Protein AF-A0A4Q6IH71-F1 (afdb_monomer_lite)

Foldseek 3Di:
DDPDPDDDDDDPPCPVVNVVVVVVVVVVVVVVVLLVVLLVLLVVQQVLCLDPCSVPDVVNVVSVVVCVVSQKDWAQDCVVVVQADEDEEDADDKHWNGTWIARNVVRDTSGRTYIYHDHPVVVPPPPDD

Radius of gyration: 23.42 Å; chains: 1; bounding box: 56×46×64 Å

Secondary structure (DSSP, 8-state):
---------S-----HHHHHHHHHHHHHHHHHHHHHHHHHHHHHHHHHHTSTTTTHHHHHHHHHHHHHHHTEEEE--TT-GGGEEEEEE-SSEEEEEE-EEEETTTTEEEE-EEEEEE-TTTTTSSS--

Sequence (129 aa):
MPAALETTTAGEAVPAAGLNVAVRKAVLDEFRTRAQFAGRLAEIDALLWAQTDHGGELVSSTLQDHLRQLRILRVTEPEEGDRFVVTEGEGDSFEVLRPAYVDELTGKVVLAGHLRRVSARNSAVGEEE

pLDDT: mean 85.36, std 18.02, range [33.62, 98.19]

Structure (mmCIF, N/CA/C/O backbone):
data_AF-A0A4Q6IH71-F1
#
_entry.id   AF-A0A4Q6IH71-F1
#
loop_
_atom_site.group_PDB
_atom_site.id
_atom_site.type_symbol
_atom_site.label_atom_id
_atom_site.label_alt_id
_atom_site.label_comp_id
_atom_site.label_asym_id
_atom_site.label_entity_id
_atom_site.label_seq_id
_atom_site.pdbx_PDB_ins_code
_atom_site.Cartn_x
_atom_site.Cartn_y
_atom_site.Cartn_z
_atom_site.occupancy
_atom_site.B_iso_or_equiv
_atom_site.auth_seq_id
_atom_site.auth_comp_id
_atom_site.auth_asym_id
_atom_site.auth_atom_id
_atom_site.pdbx_PDB_model_num
ATOM 1 N N . MET A 1 1 ? -16.910 33.670 35.855 1.00 47.06 1 MET A N 1
ATOM 2 C CA . MET A 1 1 ? -18.203 33.024 35.554 1.00 47.06 1 MET A CA 1
ATOM 3 C C . MET A 1 1 ? -18.238 32.686 34.072 1.00 47.06 1 MET A C 1
ATOM 5 O O . MET A 1 1 ? -18.297 33.606 33.266 1.00 47.06 1 MET A O 1
ATOM 9 N N . PRO A 1 2 ? -18.153 31.397 33.725 1.00 37.62 2 PRO A N 1
ATOM 10 C CA . PRO A 1 2 ? -19.161 30.841 32.836 1.00 37.62 2 PRO A CA 1
ATOM 11 C C . PRO A 1 2 ? -19.876 29.677 33.525 1.00 37.62 2 PRO A C 1
ATOM 13 O O . PRO A 1 2 ? -19.263 28.752 34.055 1.00 37.62 2 PRO A O 1
ATOM 16 N N . ALA A 1 3 ? -21.197 29.798 33.542 1.00 48.31 3 ALA A N 1
ATOM 17 C CA . ALA A 1 3 ? -22.149 28.814 34.006 1.00 48.31 3 ALA A CA 1
ATOM 18 C C . ALA A 1 3 ? -22.399 27.811 32.874 1.00 48.31 3 ALA A C 1
ATOM 20 O O . ALA A 1 3 ? -23.027 28.167 31.882 1.00 48.31 3 ALA A O 1
ATOM 21 N N . ALA A 1 4 ? -21.873 26.592 32.995 1.00 46.53 4 ALA A N 1
ATOM 22 C CA . ALA A 1 4 ? -22.258 25.464 32.137 1.00 46.53 4 ALA A CA 1
ATOM 23 C C . ALA A 1 4 ? -21.889 24.092 32.739 1.00 46.53 4 ALA A C 1
ATOM 25 O O . ALA A 1 4 ? -21.675 23.138 31.999 1.00 46.53 4 ALA A O 1
ATOM 26 N N . LEU A 1 5 ? -21.760 23.980 34.066 1.00 45.41 5 LEU A N 1
ATOM 27 C CA . LEU A 1 5 ? -21.397 22.713 34.721 1.00 45.41 5 LEU A CA 1
ATOM 28 C C . LEU A 1 5 ? -22.449 22.191 35.698 1.00 45.41 5 LEU A C 1
ATOM 30 O O . LEU A 1 5 ? -22.194 21.210 36.390 1.00 45.41 5 LEU A O 1
ATOM 34 N N . GLU A 1 6 ? -23.644 22.777 35.732 1.00 48.66 6 GLU A N 1
ATOM 35 C CA . GLU A 1 6 ? -24.707 22.245 36.576 1.00 48.66 6 GLU A CA 1
ATOM 36 C C . GLU A 1 6 ? -25.766 21.499 35.768 1.00 48.66 6 GLU A C 1
ATOM 38 O O . GLU A 1 6 ? -26.387 22.034 34.853 1.00 48.66 6 GLU A O 1
ATOM 43 N N . THR A 1 7 ? -25.988 20.263 36.220 1.00 48.09 7 THR A N 1
ATOM 44 C CA . THR A 1 7 ? -27.090 19.340 35.924 1.00 48.09 7 THR A CA 1
ATOM 45 C C . THR A 1 7 ? -26.902 18.381 34.743 1.00 48.09 7 THR A C 1
ATOM 47 O O . THR A 1 7 ? -27.495 18.486 33.678 1.00 48.09 7 THR A O 1
ATOM 50 N N . THR A 1 8 ? -26.175 17.294 34.997 1.00 45.81 8 THR A N 1
ATOM 51 C CA . THR A 1 8 ? -26.691 15.973 34.607 1.00 45.81 8 THR A CA 1
ATOM 52 C C . THR A 1 8 ? -26.602 15.058 35.817 1.00 45.81 8 THR A C 1
ATOM 54 O O . THR A 1 8 ? -25.568 14.495 36.163 1.00 45.81 8 THR A O 1
ATOM 57 N N . THR A 1 9 ? -27.723 15.021 36.522 1.00 43.72 9 THR A N 1
ATOM 58 C CA . THR A 1 9 ? -28.066 14.063 37.562 1.00 43.72 9 THR A CA 1
ATOM 59 C C . THR A 1 9 ? -27.979 12.627 37.051 1.00 43.72 9 THR A C 1
ATOM 61 O O . THR A 1 9 ? -28.491 12.323 35.982 1.00 43.72 9 THR A O 1
ATOM 64 N N . ALA A 1 10 ? -27.421 11.766 37.904 1.00 42.44 10 ALA A N 1
ATOM 65 C CA . ALA A 1 10 ? -27.785 10.364 38.097 1.00 42.44 10 ALA A CA 1
ATOM 66 C C . ALA A 1 10 ? -27.768 9.435 36.869 1.00 42.44 10 ALA A C 1
ATOM 68 O O . ALA A 1 10 ? -28.755 9.309 36.161 1.00 42.44 10 ALA A O 1
ATOM 69 N N . GLY A 1 11 ? -26.695 8.646 36.751 1.00 47.41 11 GLY A N 1
ATOM 70 C CA . GLY A 1 11 ? -26.819 7.192 36.577 1.00 47.41 11 GLY A CA 1
ATOM 71 C C . GLY A 1 11 ? -27.655 6.664 35.409 1.00 47.41 11 GLY A C 1
ATOM 72 O O . GLY A 1 11 ? -28.149 5.542 35.504 1.00 47.41 11 GLY A O 1
ATOM 73 N N . GLU A 1 12 ? -27.810 7.410 34.319 1.00 48.56 12 GLU A N 1
ATOM 74 C CA . GLU A 1 12 ? -28.365 6.862 33.090 1.00 48.56 12 GLU A CA 1
ATOM 75 C C . GLU A 1 12 ? -27.272 6.005 32.453 1.00 48.56 12 GLU A C 1
ATOM 77 O O . GLU A 1 12 ? -26.384 6.487 31.748 1.00 48.56 12 GLU A O 1
ATOM 82 N N . ALA A 1 13 ? -27.268 4.718 32.809 1.00 60.62 13 ALA A N 1
ATOM 83 C CA . ALA A 1 13 ? -26.459 3.730 32.123 1.00 60.62 13 ALA A CA 1
ATOM 84 C C . ALA A 1 13 ? -26.740 3.899 30.631 1.00 60.62 13 ALA A C 1
ATOM 86 O O . ALA A 1 13 ? -27.876 3.682 30.207 1.00 60.62 13 ALA A O 1
ATOM 87 N N . VAL A 1 14 ? -25.728 4.329 29.862 1.00 60.72 14 VAL A N 1
ATOM 88 C CA . VAL A 1 14 ? -25.830 4.428 28.403 1.00 60.72 14 VAL A CA 1
ATOM 89 C C . VAL A 1 14 ? -26.488 3.132 27.945 1.00 60.72 1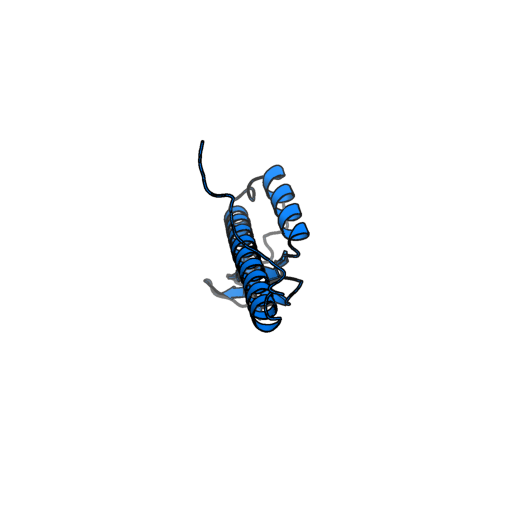4 VAL A C 1
ATOM 91 O O . VAL A 1 14 ? -25.921 2.064 28.213 1.00 60.72 14 VAL A O 1
ATOM 94 N N . PRO A 1 15 ? -27.691 3.178 27.341 1.00 73.44 15 PRO A N 1
ATOM 95 C CA . PRO A 1 15 ? -28.390 1.958 26.989 1.00 73.44 15 PRO A CA 1
ATOM 96 C C . PRO A 1 15 ? -27.430 1.142 26.134 1.00 73.44 15 PRO A C 1
ATOM 98 O O . PRO A 1 15 ? -26.847 1.677 25.191 1.00 73.44 15 PRO A O 1
ATOM 101 N N . ALA A 1 16 ? -27.205 -0.126 26.487 1.00 78.00 16 ALA A N 1
ATOM 102 C CA . ALA A 1 16 ? -26.133 -0.936 25.900 1.00 78.00 16 ALA A CA 1
ATOM 103 C C . ALA A 1 16 ? -26.163 -0.936 24.355 1.00 78.00 16 ALA A C 1
ATOM 105 O O . ALA A 1 16 ? -25.128 -1.031 23.700 1.00 78.00 16 ALA A O 1
ATOM 106 N N . ALA A 1 17 ? -27.348 -0.746 23.763 1.00 81.94 17 ALA A N 1
ATOM 107 C CA . ALA A 1 17 ? -27.536 -0.516 22.335 1.00 81.94 17 ALA A CA 1
ATOM 108 C C . ALA A 1 17 ? -26.807 0.738 21.803 1.00 81.94 17 ALA A C 1
ATOM 110 O O . ALA A 1 17 ? -26.116 0.651 20.790 1.00 81.94 17 ALA A O 1
ATOM 111 N N . GLY A 1 18 ? -26.911 1.882 22.486 1.00 89.88 18 GLY A N 1
ATOM 112 C CA . GLY A 1 18 ? -26.222 3.124 22.125 1.00 89.88 18 GLY A CA 1
ATOM 113 C C . GLY A 1 18 ? -24.700 2.999 22.217 1.00 89.88 18 GLY A C 1
ATOM 114 O O . GLY A 1 18 ? -23.996 3.434 21.306 1.00 89.88 18 GLY A O 1
ATOM 115 N N . LEU A 1 19 ? -24.195 2.313 23.250 1.00 92.75 19 LEU A N 1
ATOM 116 C CA . LEU A 1 19 ? -22.765 2.014 23.376 1.00 92.75 19 LEU A CA 1
ATOM 117 C C . LEU A 1 19 ? -22.276 1.123 22.225 1.00 92.75 19 LEU A C 1
ATOM 119 O O . LEU A 1 19 ? -21.281 1.446 21.583 1.00 92.75 19 LEU A O 1
ATOM 123 N N . ASN A 1 20 ? -22.994 0.042 21.910 1.00 93.50 20 ASN A N 1
ATOM 124 C CA . ASN A 1 20 ? -22.627 -0.858 20.813 1.00 93.50 20 ASN A CA 1
ATOM 125 C 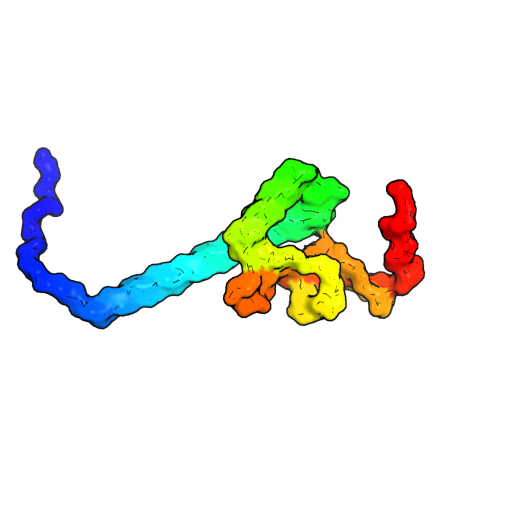C . ASN A 1 20 ? -22.585 -0.144 19.453 1.00 93.50 20 ASN A C 1
ATOM 127 O O . ASN A 1 20 ? -21.694 -0.406 18.643 1.00 93.50 20 ASN A O 1
ATOM 131 N N . VAL A 1 21 ? -23.523 0.773 19.198 1.00 95.75 21 VAL A N 1
ATOM 132 C CA . VAL A 1 21 ? -23.526 1.594 17.978 1.00 95.75 21 VAL A CA 1
ATOM 133 C C . VAL A 1 21 ? -22.321 2.534 17.948 1.00 95.75 21 VAL A C 1
ATOM 135 O O . VAL A 1 21 ? -21.641 2.608 16.923 1.00 95.75 21 VAL A O 1
ATOM 138 N N . ALA A 1 22 ? -22.020 3.209 19.060 1.00 95.50 22 ALA A N 1
ATOM 139 C CA . ALA A 1 22 ? -20.874 4.109 19.161 1.00 95.50 22 ALA A CA 1
ATOM 140 C C . ALA A 1 22 ? -19.543 3.368 18.958 1.00 95.50 22 ALA A C 1
ATOM 142 O O . ALA A 1 22 ? -18.717 3.808 18.160 1.00 95.50 22 ALA A O 1
ATOM 143 N N . VAL A 1 23 ? -19.366 2.209 19.601 1.00 96.56 23 VAL A N 1
ATOM 144 C CA . VAL A 1 23 ? -18.169 1.367 19.454 1.00 96.56 23 VAL A CA 1
ATOM 145 C C . VAL A 1 23 ? -18.024 0.880 18.017 1.00 96.56 23 VAL A C 1
ATOM 147 O O . VAL A 1 23 ? -16.957 1.026 17.428 1.00 96.56 23 VAL A O 1
ATOM 150 N N . ARG A 1 24 ? -19.099 0.361 17.406 1.00 97.50 24 ARG A N 1
ATOM 151 C CA . ARG A 1 24 ? -19.064 -0.072 16.001 1.00 97.50 24 ARG A CA 1
ATOM 152 C C . ARG A 1 24 ? -18.650 1.070 15.079 1.00 97.50 24 ARG A C 1
ATOM 154 O O . ARG A 1 24 ? -17.821 0.860 14.200 1.00 97.50 24 ARG A O 1
ATOM 161 N N . LYS A 1 25 ? -19.221 2.262 15.271 1.00 97.31 25 LYS A N 1
ATOM 162 C CA . LYS A 1 25 ? -18.871 3.442 14.480 1.00 97.31 25 LYS A CA 1
ATOM 163 C C . LYS A 1 25 ? -17.394 3.801 14.650 1.00 97.31 25 LYS A C 1
ATOM 165 O O . LYS A 1 25 ? -16.705 3.924 13.647 1.00 97.31 25 LYS A O 1
ATOM 170 N N . ALA A 1 26 ? -16.914 3.907 15.888 1.00 97.62 26 ALA A N 1
ATOM 171 C CA . ALA A 1 26 ? -15.524 4.250 16.180 1.00 97.62 26 ALA A CA 1
ATOM 172 C C . ALA A 1 26 ? -14.542 3.261 15.535 1.00 97.62 26 ALA A C 1
ATOM 174 O O . ALA A 1 26 ? -13.582 3.674 14.896 1.00 97.62 26 ALA A O 1
ATOM 175 N N . VAL A 1 27 ? -14.830 1.959 15.621 1.00 97.06 27 VAL A N 1
ATOM 176 C CA . VAL A 1 27 ? -14.016 0.917 14.982 1.00 97.06 27 VAL A CA 1
ATOM 177 C C . VAL A 1 27 ? -14.001 1.085 13.460 1.00 97.06 27 VAL A C 1
ATOM 179 O O . VAL A 1 27 ? -12.934 1.080 12.855 1.00 97.06 27 VAL A O 1
ATOM 182 N N . LEU A 1 28 ? -15.163 1.265 12.824 1.00 97.06 28 LEU A N 1
ATOM 183 C CA . LEU A 1 28 ? -15.239 1.455 11.370 1.00 97.06 28 LEU A CA 1
ATOM 184 C C . LEU A 1 28 ? -14.528 2.731 10.900 1.00 97.06 28 LEU A C 1
ATOM 186 O O . LEU A 1 28 ? -13.903 2.723 9.838 1.00 97.06 28 LEU A O 1
ATOM 190 N N . ASP A 1 29 ? -14.621 3.812 11.671 1.00 97.50 29 ASP A N 1
ATOM 191 C CA . ASP A 1 29 ? -13.944 5.072 11.371 1.00 97.50 29 ASP A CA 1
ATOM 192 C C . ASP A 1 29 ? -12.417 4.935 11.513 1.00 97.50 29 ASP A C 1
ATOM 194 O O . ASP A 1 29 ? -11.683 5.433 10.656 1.00 97.50 29 ASP A O 1
ATOM 198 N N . GLU A 1 30 ? -11.931 4.180 12.502 1.00 95.25 30 GLU A N 1
ATOM 199 C CA . GLU A 1 30 ? -10.503 3.867 12.651 1.00 95.25 30 GLU A CA 1
ATOM 200 C C . GLU A 1 30 ? -9.985 3.021 11.477 1.00 95.25 30 GLU A C 1
ATOM 202 O O . GLU A 1 30 ? -8.985 3.368 10.851 1.00 95.25 30 GLU A O 1
ATOM 207 N N . PHE A 1 31 ? -10.708 1.964 11.083 1.00 92.94 31 PHE A N 1
ATOM 208 C CA . PHE A 1 31 ? -10.340 1.164 9.907 1.00 92.94 31 PHE A CA 1
ATOM 209 C C . PHE A 1 31 ? -10.318 1.996 8.620 1.00 92.94 31 PHE A C 1
ATOM 211 O O . PHE A 1 31 ? -9.435 1.806 7.781 1.00 92.94 31 PHE A O 1
ATOM 218 N N . ARG A 1 32 ? -11.263 2.933 8.457 1.00 94.06 32 ARG A N 1
ATOM 219 C CA . ARG A 1 32 ? -11.280 3.849 7.309 1.00 94.06 32 ARG A CA 1
ATOM 220 C C . ARG A 1 32 ? -10.062 4.772 7.323 1.00 94.06 32 ARG A C 1
ATOM 222 O O . ARG A 1 32 ? -9.425 4.934 6.285 1.00 94.06 32 ARG A O 1
ATOM 229 N N . THR A 1 33 ? -9.734 5.337 8.481 1.00 94.69 33 THR A N 1
ATOM 230 C CA . THR A 1 33 ? -8.570 6.216 8.660 1.00 94.69 33 THR A CA 1
ATOM 231 C C . THR A 1 33 ? -7.274 5.472 8.350 1.00 94.69 33 THR A C 1
ATOM 233 O O . THR A 1 33 ? -6.476 5.943 7.539 1.00 94.69 33 THR A O 1
ATOM 236 N N . ARG A 1 34 ? -7.107 4.257 8.889 1.00 92.75 34 ARG A N 1
ATOM 237 C CA . ARG A 1 34 ? -5.959 3.395 8.582 1.00 92.75 34 ARG A CA 1
ATOM 238 C C . ARG A 1 34 ? -5.853 3.103 7.086 1.00 92.75 34 ARG A C 1
ATOM 240 O O . ARG A 1 34 ? -4.770 3.239 6.528 1.00 92.75 34 ARG A O 1
ATOM 247 N N . ALA A 1 35 ? -6.952 2.722 6.432 1.00 91.94 35 ALA A N 1
ATOM 248 C CA . ALA A 1 35 ? -6.949 2.406 5.002 1.00 91.94 35 ALA A CA 1
ATOM 249 C C . ALA A 1 35 ? -6.550 3.615 4.138 1.00 91.94 35 ALA A C 1
ATOM 251 O O . ALA A 1 35 ? -5.775 3.470 3.196 1.00 91.94 35 ALA A O 1
ATOM 252 N N . GLN A 1 36 ? -7.031 4.814 4.480 1.00 94.69 36 GLN A N 1
ATOM 253 C CA . GLN A 1 36 ? -6.646 6.047 3.788 1.00 94.69 36 GLN A CA 1
ATOM 254 C C . GLN A 1 36 ? -5.160 6.364 3.978 1.00 94.69 36 GLN A C 1
ATOM 256 O O . GLN A 1 36 ? -4.483 6.691 3.005 1.00 94.69 36 GLN A O 1
ATOM 261 N N . PHE A 1 37 ? -4.640 6.238 5.201 1.00 94.25 37 PHE A N 1
ATOM 262 C CA . PHE A 1 37 ? -3.225 6.480 5.481 1.00 94.25 37 PHE A CA 1
ATOM 263 C C . PHE A 1 37 ? -2.318 5.480 4.751 1.00 94.25 37 PHE A C 1
ATOM 265 O O . PHE A 1 37 ? -1.359 5.885 4.098 1.00 94.25 37 PHE A O 1
ATOM 272 N N . ALA A 1 38 ? -2.673 4.193 4.787 1.00 95.75 38 ALA A N 1
ATOM 273 C CA . ALA A 1 38 ? -1.985 3.133 4.057 1.00 95.75 38 ALA A CA 1
ATOM 274 C C . ALA A 1 38 ? -1.947 3.406 2.546 1.00 95.75 38 ALA A C 1
ATOM 276 O O . ALA A 1 38 ? -0.883 3.328 1.937 1.00 95.75 38 ALA A O 1
ATOM 277 N N . GLY A 1 39 ? -3.088 3.785 1.959 1.00 96.62 39 GLY A N 1
ATOM 278 C CA . GLY A 1 39 ? -3.181 4.142 0.543 1.00 96.62 39 GLY A CA 1
ATOM 279 C C . GLY A 1 39 ? -2.276 5.313 0.172 1.00 96.62 39 GLY A C 1
ATOM 280 O O . GLY A 1 39 ? -1.513 5.221 -0.783 1.00 96.62 39 GLY A O 1
ATOM 281 N N . ARG A 1 40 ? -2.286 6.389 0.968 1.00 97.31 40 ARG A N 1
ATOM 282 C CA . ARG A 1 40 ? -1.416 7.552 0.735 1.00 97.31 40 ARG A CA 1
ATOM 283 C C . ARG A 1 40 ? 0.066 7.218 0.850 1.00 97.31 40 ARG A C 1
ATOM 285 O O . ARG A 1 40 ? 0.853 7.700 0.043 1.00 97.31 40 ARG A O 1
ATOM 292 N N . LEU A 1 41 ? 0.450 6.405 1.832 1.00 97.00 41 LEU A N 1
ATOM 293 C CA . LEU A 1 41 ? 1.842 5.991 1.991 1.00 97.00 41 LEU A CA 1
ATOM 294 C C . LEU A 1 41 ? 2.309 5.144 0.801 1.00 97.00 41 LEU A C 1
ATOM 296 O O . LEU A 1 41 ? 3.384 5.398 0.264 1.00 97.00 41 LEU A O 1
ATOM 300 N N . ALA A 1 42 ? 1.481 4.191 0.364 1.00 97.94 42 ALA A N 1
ATOM 301 C CA . ALA A 1 42 ? 1.743 3.383 -0.822 1.00 97.94 42 ALA A CA 1
ATOM 302 C C . ALA A 1 42 ? 1.860 4.249 -2.089 1.00 97.94 42 ALA A C 1
ATOM 304 O O . ALA A 1 42 ? 2.782 4.053 -2.871 1.00 97.94 42 ALA A O 1
ATOM 305 N N . GLU A 1 43 ? 0.984 5.245 -2.272 1.00 97.69 43 GLU A N 1
ATOM 306 C CA . GLU A 1 43 ? 1.073 6.205 -3.384 1.00 97.69 43 GLU A CA 1
ATOM 307 C C . GLU A 1 43 ? 2.410 6.961 -3.386 1.00 97.69 43 GLU A C 1
ATOM 309 O O . GLU A 1 43 ? 3.043 7.083 -4.433 1.00 97.69 43 GLU A O 1
ATOM 314 N N . ILE A 1 44 ? 2.850 7.462 -2.228 1.00 96.75 44 ILE A N 1
ATOM 315 C CA . ILE A 1 44 ? 4.114 8.203 -2.098 1.00 96.75 44 ILE A CA 1
ATOM 316 C C . ILE A 1 44 ? 5.305 7.301 -2.430 1.00 96.75 44 ILE A C 1
ATOM 318 O O . ILE A 1 44 ? 6.152 7.681 -3.236 1.00 96.75 44 ILE A O 1
ATOM 322 N N . ASP A 1 45 ? 5.356 6.106 -1.842 1.00 96.94 45 ASP A N 1
ATOM 323 C CA . ASP A 1 45 ? 6.431 5.141 -2.079 1.00 96.94 45 ASP A CA 1
ATOM 324 C C . ASP A 1 45 ? 6.471 4.698 -3.553 1.00 96.94 45 ASP A C 1
ATOM 326 O O . ASP A 1 45 ? 7.543 4.657 -4.151 1.00 96.94 45 ASP A O 1
ATOM 330 N N . ALA A 1 46 ? 5.311 4.489 -4.187 1.00 96.50 46 ALA A N 1
ATOM 331 C CA . ALA A 1 46 ? 5.215 4.134 -5.604 1.00 96.50 46 ALA A CA 1
ATOM 332 C C . ALA A 1 46 ? 5.679 5.264 -6.537 1.00 96.50 46 ALA A C 1
ATOM 334 O O . ALA A 1 46 ? 6.227 5.007 -7.611 1.00 96.50 46 ALA A O 1
ATOM 335 N N . LEU A 1 47 ? 5.431 6.523 -6.161 1.00 95.00 47 LEU A N 1
ATOM 336 C CA . LEU A 1 47 ? 5.905 7.687 -6.913 1.00 95.00 47 LEU A CA 1
ATOM 337 C C . LEU A 1 47 ? 7.418 7.856 -6.791 1.00 95.00 47 LEU A C 1
ATOM 339 O O . LEU A 1 47 ? 8.063 8.183 -7.785 1.00 95.00 47 LEU A O 1
ATOM 343 N N . LEU A 1 48 ? 7.974 7.616 -5.603 1.00 94.75 48 LEU A N 1
ATOM 344 C CA . LEU A 1 48 ? 9.417 7.650 -5.384 1.00 94.75 48 LEU A CA 1
ATOM 345 C C . LEU A 1 48 ? 10.110 6.508 -6.116 1.00 94.75 48 LEU A C 1
ATOM 347 O O . LEU A 1 48 ? 11.126 6.754 -6.750 1.00 94.75 48 LEU A O 1
ATOM 351 N N . TRP A 1 49 ? 9.520 5.309 -6.128 1.00 93.69 49 TRP A N 1
ATOM 352 C CA . TRP A 1 49 ? 10.026 4.165 -6.890 1.00 93.69 49 TRP A CA 1
ATOM 353 C C . TRP A 1 49 ? 10.251 4.483 -8.372 1.00 93.69 49 TRP A C 1
ATOM 355 O O . TRP A 1 49 ? 11.198 4.003 -8.978 1.00 93.69 49 TRP A O 1
ATOM 365 N N . ALA A 1 50 ? 9.396 5.316 -8.965 1.00 88.44 50 ALA A N 1
ATOM 366 C CA . ALA A 1 50 ? 9.517 5.700 -10.368 1.00 88.44 50 ALA A CA 1
ATOM 367 C C . ALA A 1 50 ? 10.643 6.724 -10.644 1.00 88.44 50 ALA A C 1
ATOM 369 O O . ALA A 1 50 ? 10.827 7.118 -11.797 1.00 88.44 50 ALA A O 1
ATOM 370 N N . GLN A 1 51 ? 11.359 7.202 -9.620 1.00 91.56 51 GLN A N 1
ATOM 371 C CA . GLN A 1 51 ? 12.489 8.125 -9.765 1.00 91.56 51 GLN A CA 1
ATOM 372 C C . GLN A 1 51 ? 13.822 7.377 -9.844 1.00 91.56 51 GLN A C 1
ATOM 374 O O . GLN A 1 51 ? 13.983 6.316 -9.253 1.00 91.56 51 GLN A O 1
ATOM 379 N N . THR A 1 52 ? 14.807 7.960 -10.533 1.00 87.25 52 THR A N 1
ATOM 380 C CA . THR A 1 52 ? 16.112 7.328 -10.800 1.00 87.25 52 THR A CA 1
ATOM 381 C C . THR A 1 52 ? 16.850 6.868 -9.537 1.00 87.25 52 THR A C 1
ATOM 383 O O . THR A 1 52 ? 17.507 5.833 -9.555 1.00 87.25 52 THR A O 1
ATOM 386 N N . ASP A 1 53 ? 16.746 7.612 -8.434 1.00 88.88 53 ASP A N 1
ATOM 387 C CA . ASP A 1 53 ? 17.388 7.303 -7.149 1.00 88.88 53 ASP A CA 1
ATOM 388 C C . ASP A 1 53 ? 16.420 6.712 -6.113 1.00 88.88 53 ASP A C 1
ATOM 390 O O . ASP A 1 53 ? 16.788 6.535 -4.951 1.00 88.88 53 ASP A O 1
ATOM 394 N N . HIS A 1 54 ? 15.178 6.431 -6.512 1.00 85.44 54 HIS A N 1
ATOM 395 C CA . HIS A 1 54 ? 14.112 5.955 -5.634 1.00 85.44 54 HIS A CA 1
ATOM 396 C C . HIS A 1 54 ? 13.854 6.872 -4.416 1.00 85.44 54 HIS A C 1
ATOM 398 O O . HIS A 1 54 ? 13.430 6.411 -3.354 1.00 85.44 54 HIS A O 1
ATOM 404 N N . GLY A 1 55 ? 14.136 8.177 -4.542 1.00 85.00 55 GLY A N 1
ATOM 405 C CA . GLY A 1 55 ? 14.048 9.150 -3.448 1.00 85.00 55 GLY A CA 1
ATOM 406 C C . GLY A 1 55 ? 15.273 9.198 -2.528 1.00 85.00 55 GLY A C 1
ATOM 407 O O . GLY A 1 55 ? 15.254 9.909 -1.520 1.00 85.00 55 GLY A O 1
ATOM 408 N N . GLY A 1 56 ? 16.326 8.444 -2.844 1.00 92.44 56 GLY A N 1
ATOM 409 C CA . GLY A 1 56 ? 17.538 8.322 -2.044 1.00 92.44 56 GLY A CA 1
ATOM 410 C C . GLY A 1 56 ? 17.396 7.363 -0.855 1.00 92.44 56 GLY A C 1
ATOM 411 O O . GLY A 1 56 ? 16.302 7.012 -0.404 1.00 92.44 56 GLY A O 1
ATOM 412 N N . GLU A 1 57 ? 18.535 6.930 -0.312 1.00 93.00 57 GLU A N 1
ATOM 413 C CA . GLU A 1 57 ? 18.612 5.892 0.731 1.00 93.00 57 GLU A CA 1
ATOM 414 C C . GLU A 1 57 ? 17.856 6.267 2.020 1.00 93.00 57 GLU A C 1
ATOM 416 O O . GLU A 1 57 ? 17.146 5.448 2.604 1.00 93.00 57 GLU A O 1
ATOM 421 N N . LEU A 1 58 ? 17.951 7.527 2.458 1.00 94.06 58 LEU A N 1
ATOM 422 C CA . LEU A 1 58 ? 17.301 7.979 3.691 1.00 94.06 58 LEU A CA 1
ATOM 423 C C . LEU A 1 58 ? 15.769 7.931 3.593 1.00 94.06 58 LEU A C 1
ATOM 425 O O . LEU A 1 58 ? 15.095 7.506 4.532 1.00 94.06 58 LEU A O 1
ATOM 429 N N . VAL A 1 59 ? 15.207 8.378 2.468 1.00 94.19 59 VAL A N 1
ATOM 430 C CA . VAL A 1 59 ? 13.750 8.415 2.283 1.00 94.19 59 VAL A CA 1
ATOM 431 C C . VAL A 1 59 ? 13.218 7.002 2.066 1.00 94.19 59 VAL A C 1
ATOM 433 O O . VAL A 1 59 ? 12.242 6.619 2.711 1.00 94.19 59 VAL A O 1
ATOM 436 N N . SER A 1 60 ? 13.881 6.209 1.222 1.00 92.31 60 SER A N 1
ATOM 437 C CA . SER A 1 60 ? 13.475 4.83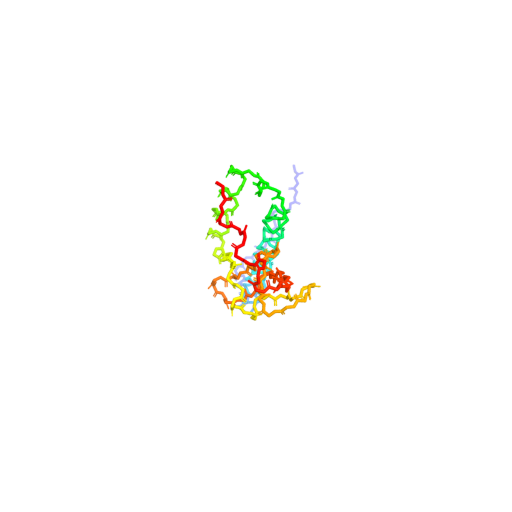0 0.927 1.00 92.31 60 SER A CA 1
ATOM 438 C C . SER A 1 60 ? 13.505 3.927 2.167 1.00 92.31 60 SER A C 1
ATOM 440 O O . SER A 1 60 ? 12.536 3.204 2.406 1.00 92.31 60 SER A O 1
ATOM 442 N N . SER A 1 61 ? 14.543 4.018 3.006 1.00 94.12 61 SER A N 1
ATOM 443 C CA . SER A 1 61 ? 14.616 3.282 4.281 1.00 94.12 61 SER A CA 1
ATOM 444 C C . SER A 1 61 ? 13.530 3.720 5.266 1.00 94.12 61 SER A C 1
ATOM 446 O O . SER A 1 61 ? 12.830 2.881 5.836 1.00 94.12 61 SER A O 1
ATOM 448 N N . THR A 1 62 ? 13.305 5.031 5.399 1.00 96.06 62 THR A N 1
ATOM 449 C CA . THR A 1 62 ? 12.248 5.566 6.268 1.00 96.06 62 THR A CA 1
ATOM 450 C C . THR A 1 62 ? 10.869 5.078 5.824 1.00 96.06 62 THR A C 1
ATOM 452 O O . THR A 1 62 ? 10.073 4.639 6.655 1.00 96.06 62 THR A O 1
ATOM 455 N N . LEU A 1 63 ? 10.563 5.117 4.526 1.00 95.44 63 LEU A N 1
ATOM 456 C CA . LEU A 1 63 ? 9.287 4.625 4.004 1.00 95.44 63 LEU A CA 1
ATOM 457 C C . LEU A 1 63 ? 9.131 3.121 4.191 1.00 95.44 63 LEU A C 1
ATOM 459 O O . LEU A 1 63 ? 8.058 2.675 4.595 1.00 95.44 63 LEU A O 1
ATOM 463 N N . GLN A 1 64 ? 10.194 2.347 3.973 1.00 95.12 64 GLN A N 1
ATOM 464 C CA . GLN A 1 64 ? 10.176 0.909 4.214 1.00 95.12 64 GLN A CA 1
ATOM 465 C C . GLN A 1 64 ? 9.838 0.582 5.676 1.00 95.12 64 GLN A C 1
ATOM 467 O O . GLN A 1 64 ? 9.042 -0.325 5.937 1.00 95.12 64 GLN A O 1
ATOM 472 N N . ASP A 1 65 ? 10.375 1.341 6.632 1.00 96.75 65 ASP A N 1
ATOM 473 C CA . ASP A 1 65 ? 10.041 1.174 8.046 1.00 96.75 65 ASP A CA 1
ATOM 474 C C . ASP A 1 65 ? 8.575 1.519 8.342 1.00 96.75 65 ASP A C 1
ATOM 476 O O . ASP A 1 65 ? 7.910 0.780 9.074 1.00 96.75 65 ASP A O 1
ATOM 480 N N . HIS A 1 66 ? 8.029 2.577 7.736 1.00 96.31 66 HIS A N 1
ATOM 481 C CA . HIS A 1 66 ? 6.612 2.928 7.896 1.00 96.31 66 HIS A CA 1
ATOM 482 C C . HIS A 1 66 ? 5.681 1.876 7.274 1.00 96.31 66 HIS A C 1
ATOM 484 O O . HIS A 1 66 ? 4.688 1.491 7.895 1.00 96.31 66 HIS A O 1
ATOM 490 N N . LEU A 1 67 ? 6.011 1.360 6.086 1.00 96.81 67 LEU A N 1
ATOM 491 C CA . LEU A 1 67 ? 5.280 0.259 5.453 1.00 96.81 67 LEU A CA 1
ATOM 492 C C . LEU A 1 67 ? 5.266 -0.973 6.367 1.00 96.81 67 LEU A C 1
ATOM 494 O O . LEU A 1 67 ? 4.200 -1.529 6.640 1.00 96.81 67 LEU A O 1
ATOM 498 N N . ARG A 1 68 ? 6.423 -1.337 6.939 1.00 96.31 68 ARG A N 1
ATOM 499 C CA . ARG A 1 68 ? 6.541 -2.446 7.896 1.00 96.31 68 ARG A CA 1
ATOM 500 C C . ARG A 1 68 ? 5.685 -2.222 9.145 1.00 96.31 68 ARG A C 1
ATOM 502 O O . ARG A 1 68 ? 4.977 -3.135 9.565 1.00 96.31 68 ARG A O 1
ATOM 509 N N . GLN A 1 69 ? 5.718 -1.025 9.732 1.00 94.69 69 GLN A N 1
ATOM 510 C CA . GLN A 1 69 ? 4.916 -0.688 10.917 1.00 94.69 69 GLN A CA 1
ATOM 511 C C . GLN A 1 69 ? 3.410 -0.799 10.649 1.00 94.69 69 GLN A C 1
ATOM 513 O O . GLN A 1 69 ? 2.661 -1.259 11.510 1.00 94.69 69 GLN A O 1
ATOM 518 N N . LEU A 1 70 ? 2.968 -0.431 9.446 1.00 94.00 70 LEU A N 1
ATOM 519 C C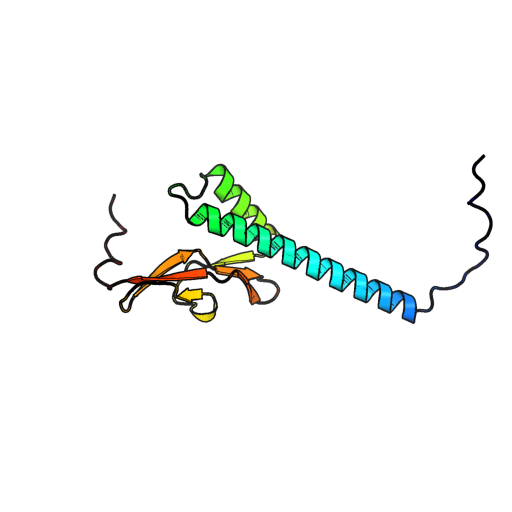A . LEU A 1 70 ? 1.570 -0.543 9.035 1.00 94.00 70 LEU A CA 1
ATOM 520 C C . LEU A 1 70 ? 1.175 -1.937 8.544 1.00 94.00 70 LEU A C 1
ATOM 522 O O . LEU A 1 70 ? -0.011 -2.139 8.269 1.00 94.00 70 LEU A O 1
ATOM 526 N N . ARG A 1 71 ? 2.120 -2.885 8.467 1.00 96.56 71 ARG A N 1
ATOM 527 C CA . ARG A 1 71 ? 1.915 -4.225 7.893 1.00 96.56 71 ARG A CA 1
ATOM 528 C C . ARG A 1 71 ? 1.483 -4.152 6.426 1.00 96.56 71 ARG A C 1
ATOM 530 O O . ARG A 1 71 ? 0.550 -4.829 6.005 1.00 96.56 71 ARG A O 1
ATOM 537 N N . ILE A 1 72 ? 2.134 -3.273 5.669 1.00 97.50 72 ILE A N 1
ATOM 538 C CA . ILE A 1 72 ? 1.962 -3.140 4.225 1.00 97.50 72 ILE A CA 1
ATOM 539 C C . ILE A 1 72 ? 3.174 -3.779 3.556 1.00 97.50 72 ILE A C 1
ATOM 541 O O . ILE A 1 72 ? 4.306 -3.333 3.740 1.00 97.50 72 ILE A O 1
ATOM 545 N N . LEU A 1 73 ? 2.925 -4.820 2.771 1.00 96.88 73 LEU A N 1
ATOM 546 C CA . LEU A 1 73 ? 3.931 -5.497 1.971 1.00 96.88 73 LEU A CA 1
ATOM 547 C C . LEU A 1 73 ? 4.053 -4.805 0.614 1.00 96.88 73 LEU A C 1
ATOM 549 O O . LEU A 1 73 ? 3.058 -4.673 -0.099 1.00 96.88 73 LEU A O 1
ATOM 553 N N . ARG A 1 74 ? 5.275 -4.402 0.259 1.00 97.19 74 ARG A N 1
ATOM 554 C CA . ARG A 1 74 ? 5.637 -4.017 -1.107 1.00 97.19 74 ARG A CA 1
ATOM 555 C C . ARG A 1 74 ? 5.940 -5.287 -1.898 1.00 97.19 74 ARG A C 1
ATOM 557 O O . ARG A 1 74 ? 6.760 -6.085 -1.456 1.00 97.19 74 ARG A O 1
ATOM 564 N N . VAL A 1 75 ? 5.291 -5.446 -3.040 1.00 96.81 75 VAL A N 1
ATOM 565 C CA . VAL A 1 75 ? 5.435 -6.590 -3.941 1.00 96.81 75 VAL A CA 1
ATOM 566 C C . VAL A 1 75 ? 6.073 -6.120 -5.239 1.00 96.81 75 VAL A C 1
ATOM 568 O O . VAL A 1 75 ? 5.605 -5.154 -5.852 1.00 96.81 75 VAL A O 1
ATOM 571 N N . THR A 1 76 ? 7.120 -6.820 -5.657 1.00 95.31 76 THR A N 1
ATOM 572 C CA . THR A 1 76 ? 7.902 -6.518 -6.866 1.00 95.31 76 THR A CA 1
ATOM 573 C C . THR A 1 76 ? 7.949 -7.682 -7.848 1.00 95.31 76 THR A C 1
ATOM 575 O O . THR A 1 76 ? 8.499 -7.539 -8.932 1.00 95.31 76 THR A O 1
ATOM 578 N N . GLU A 1 77 ? 7.351 -8.813 -7.495 1.00 93.81 77 GLU A N 1
ATOM 579 C CA . GLU A 1 77 ? 7.358 -10.046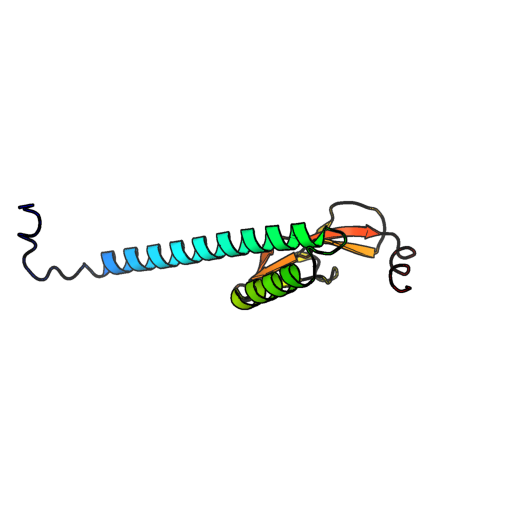 -8.270 1.00 93.81 77 GLU A CA 1
ATOM 580 C C . GLU A 1 77 ? 6.165 -10.038 -9.244 1.00 93.81 77 GLU A C 1
ATOM 582 O O . GLU A 1 77 ? 5.010 -10.118 -8.809 1.00 93.81 77 GLU A O 1
ATOM 587 N N . PRO A 1 78 ? 6.394 -9.911 -10.564 1.00 86.62 78 PRO A N 1
ATOM 588 C CA . PRO A 1 78 ? 5.317 -9.776 -11.545 1.00 86.62 78 PRO A CA 1
ATOM 589 C C . PRO A 1 78 ? 4.460 -11.043 -11.701 1.00 86.62 78 PRO A C 1
ATOM 591 O O . PRO A 1 78 ? 3.356 -10.970 -12.244 1.00 86.62 78 PRO A O 1
ATOM 594 N N . GLU A 1 79 ? 4.938 -12.203 -11.242 1.00 85.44 79 GLU A N 1
ATOM 595 C CA . GLU A 1 79 ? 4.215 -13.477 -11.274 1.00 85.44 79 GLU A CA 1
ATOM 596 C C . GLU A 1 79 ? 2.985 -13.481 -10.354 1.00 85.44 79 GLU A C 1
ATOM 598 O O . GLU A 1 79 ? 2.053 -14.261 -10.567 1.00 85.44 79 GLU A O 1
ATOM 603 N N . GLU A 1 80 ? 2.924 -12.576 -9.374 1.00 82.06 80 GLU A N 1
ATOM 604 C CA . GLU A 1 80 ? 1.753 -12.352 -8.520 1.00 82.06 80 GLU A CA 1
ATOM 605 C C . GLU A 1 80 ? 0.698 -11.482 -9.229 1.00 82.06 80 GLU A C 1
ATOM 607 O O . GLU A 1 80 ? 0.271 -10.430 -8.748 1.00 82.06 80 GLU A O 1
ATOM 612 N N . GLY A 1 81 ? 0.301 -11.906 -10.432 1.00 74.12 81 GLY A N 1
ATOM 613 C CA . GLY A 1 81 ? -0.398 -11.070 -11.410 1.00 74.12 81 GLY A CA 1
ATOM 614 C C . GLY A 1 81 ? -1.756 -10.502 -10.977 1.00 74.12 81 GLY A C 1
ATOM 615 O O . GLY A 1 81 ? -2.210 -9.527 -11.568 1.00 74.12 81 GLY A O 1
ATOM 616 N N . ASP A 1 82 ? -2.404 -11.040 -9.940 1.00 89.25 82 ASP A N 1
ATOM 617 C CA . ASP A 1 82 ? -3.653 -10.494 -9.387 1.00 89.25 82 ASP A CA 1
ATOM 618 C C . ASP A 1 82 ? -3.454 -9.177 -8.611 1.00 89.25 82 ASP A C 1
ATOM 620 O O . ASP A 1 82 ? -4.424 -8.472 -8.317 1.00 89.25 82 ASP A O 1
ATOM 624 N N . ARG A 1 83 ? -2.200 -8.811 -8.317 1.00 94.81 83 ARG A N 1
ATOM 625 C CA . ARG A 1 83 ? -1.815 -7.581 -7.602 1.00 94.81 83 ARG A CA 1
ATOM 626 C C . ARG A 1 83 ? -1.409 -6.444 -8.538 1.00 94.81 83 ARG A C 1
ATOM 628 O O . ARG A 1 83 ? -1.194 -5.319 -8.081 1.00 94.81 83 ARG A O 1
ATOM 635 N N . PHE A 1 84 ? -1.324 -6.721 -9.836 1.00 96.69 84 PHE A N 1
ATOM 636 C CA . PHE A 1 84 ? -0.779 -5.810 -10.831 1.00 96.69 84 PHE A CA 1
ATOM 637 C C . PHE A 1 84 ? -1.750 -5.532 -11.980 1.00 96.69 84 PHE A C 1
ATOM 639 O O . PHE A 1 84 ? -2.610 -6.337 -12.327 1.00 96.69 84 PHE A O 1
ATOM 646 N N . VAL A 1 85 ? -1.562 -4.380 -12.618 1.00 95.75 85 VAL A N 1
ATOM 647 C CA . VAL A 1 85 ? -2.217 -4.003 -13.870 1.00 95.75 85 VAL A CA 1
ATOM 648 C C . VAL A 1 85 ? -1.147 -3.823 -14.940 1.00 95.75 85 VAL A C 1
ATOM 650 O O . VAL A 1 85 ? -0.158 -3.121 -14.736 1.00 95.75 85 VAL A O 1
ATOM 653 N N . VAL A 1 86 ? -1.345 -4.444 -16.101 1.00 94.69 86 VAL A N 1
ATOM 654 C CA . VAL A 1 86 ? -0.476 -4.234 -17.265 1.00 94.69 86 VAL A CA 1
ATOM 655 C C . VAL A 1 86 ? -0.894 -2.938 -17.949 1.00 94.69 86 VAL A C 1
ATOM 657 O O . VAL A 1 86 ? -2.027 -2.833 -18.417 1.00 94.69 86 VAL A O 1
ATOM 660 N N . THR A 1 87 ? -0.003 -1.951 -17.998 1.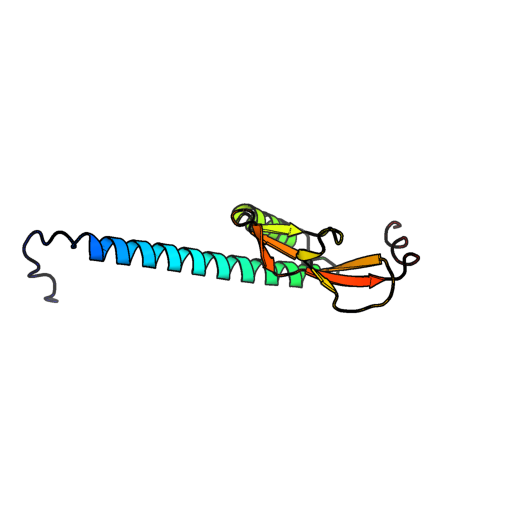00 94.00 87 THR A N 1
ATOM 661 C CA . THR A 1 87 ? -0.334 -0.609 -18.501 1.00 94.00 87 THR A CA 1
ATOM 662 C C . THR A 1 87 ? 0.139 -0.360 -19.927 1.00 94.00 87 THR A C 1
ATOM 664 O O . THR A 1 87 ? -0.483 0.423 -20.638 1.00 94.00 87 THR A O 1
ATOM 667 N N . GLU A 1 88 ? 1.224 -1.005 -20.359 1.00 90.88 88 GLU A N 1
ATOM 668 C CA . GLU A 1 88 ? 1.833 -0.755 -21.670 1.00 90.88 88 GLU A CA 1
ATOM 669 C C . GLU A 1 88 ? 2.762 -1.891 -22.131 1.00 90.88 88 GLU A C 1
ATOM 671 O O . GLU A 1 88 ? 3.060 -2.820 -21.376 1.00 90.88 88 GLU A O 1
ATOM 676 N N . GLY A 1 89 ? 3.239 -1.784 -23.374 1.00 91.75 89 GLY A N 1
ATOM 677 C CA . GLY A 1 89 ? 4.256 -2.653 -23.964 1.00 91.75 89 GLY A CA 1
ATOM 678 C C . GLY A 1 89 ? 3.719 -3.878 -24.709 1.00 91.75 89 GLY A C 1
ATOM 679 O O . GLY A 1 89 ? 2.530 -4.193 -24.680 1.00 91.75 89 GLY A O 1
ATOM 680 N N . GLU A 1 90 ? 4.638 -4.593 -25.356 1.00 88.44 90 GLU A N 1
ATOM 681 C CA . GLU A 1 90 ? 4.387 -5.832 -26.096 1.00 88.44 90 GLU A CA 1
ATOM 682 C C . GLU A 1 90 ? 5.453 -6.881 -25.748 1.00 88.44 90 GLU A C 1
ATOM 684 O O . GLU A 1 90 ? 6.609 -6.554 -25.464 1.00 88.44 90 GLU A O 1
ATOM 689 N N . GLY A 1 91 ? 5.059 -8.154 -25.772 1.00 90.69 91 GLY A N 1
ATOM 690 C CA . GLY A 1 91 ? 5.914 -9.283 -25.414 1.00 90.69 91 GLY A CA 1
ATOM 691 C C . GLY A 1 91 ? 5.292 -10.205 -24.368 1.00 90.69 91 GLY A C 1
ATOM 692 O O . GLY A 1 91 ? 4.138 -10.027 -23.952 1.00 90.69 91 GLY A O 1
ATOM 693 N N . ASP A 1 92 ? 6.097 -11.189 -23.974 1.00 88.75 92 ASP A N 1
ATOM 694 C CA . ASP A 1 92 ? 5.693 -12.317 -23.128 1.00 88.75 92 ASP A CA 1
ATOM 695 C C . ASP A 1 92 ? 6.251 -12.225 -21.698 1.00 88.75 92 ASP A C 1
ATOM 697 O O . ASP A 1 92 ? 5.871 -13.017 -20.839 1.00 88.75 92 ASP A O 1
ATOM 701 N N . SER A 1 93 ? 7.142 -11.265 -21.435 1.00 91.19 93 SER A N 1
ATOM 702 C CA . SER A 1 93 ? 7.742 -11.023 -20.120 1.00 91.19 93 SER A CA 1
ATOM 703 C C . SER A 1 93 ? 7.225 -9.718 -19.518 1.00 91.19 93 SER A C 1
ATOM 705 O O . SER A 1 93 ? 6.750 -8.836 -20.238 1.00 91.19 93 SER A O 1
ATOM 707 N N . PHE A 1 94 ? 7.329 -9.586 -18.196 1.00 92.94 94 PHE A N 1
ATOM 708 C CA . PHE A 1 94 ? 6.879 -8.406 -17.462 1.00 92.94 94 PHE A CA 1
ATOM 709 C C . PHE A 1 94 ? 8.043 -7.687 -16.787 1.00 92.94 94 PHE A C 1
ATOM 711 O O . PHE A 1 94 ? 8.932 -8.310 -16.218 1.00 92.94 94 PHE A O 1
ATOM 718 N N . GLU A 1 95 ? 7.992 -6.364 -16.836 1.00 92.94 95 GLU A N 1
ATOM 719 C CA . GLU A 1 95 ? 8.858 -5.452 -16.102 1.00 92.94 95 GLU A CA 1
ATOM 720 C C . GLU A 1 95 ? 7.997 -4.639 -15.134 1.00 92.94 95 GLU A C 1
ATOM 722 O O . GLU A 1 95 ? 6.936 -4.130 -15.510 1.00 92.94 95 GLU A O 1
ATOM 727 N N . VAL A 1 96 ? 8.447 -4.510 -13.887 1.00 94.69 96 VAL A N 1
ATOM 728 C CA . VAL A 1 96 ? 7.725 -3.759 -12.857 1.00 94.69 96 VAL A CA 1
ATOM 729 C C . VAL A 1 96 ? 8.028 -2.273 -12.993 1.00 94.69 96 VAL A C 1
ATOM 731 O O . VAL A 1 96 ? 9.126 -1.821 -12.687 1.00 94.69 96 VAL A O 1
ATOM 734 N N . LEU A 1 97 ? 7.029 -1.499 -13.418 1.00 93.88 97 LEU A N 1
ATOM 735 C CA . LEU A 1 97 ? 7.110 -0.037 -13.452 1.00 93.88 97 LEU A CA 1
ATOM 736 C C . LEU A 1 97 ? 6.813 0.574 -12.083 1.00 93.88 97 LEU A C 1
ATOM 738 O O . LEU A 1 97 ? 7.391 1.592 -11.705 1.00 93.88 97 LEU A O 1
ATOM 742 N N . ARG A 1 98 ? 5.861 -0.022 -11.355 1.00 95.56 98 ARG A N 1
ATOM 743 C CA . ARG A 1 98 ? 5.520 0.351 -9.981 1.00 95.56 98 ARG A CA 1
ATOM 744 C C . ARG A 1 98 ? 5.192 -0.896 -9.170 1.00 95.56 98 ARG A C 1
ATOM 746 O O . ARG A 1 98 ? 4.443 -1.737 -9.675 1.00 95.56 98 ARG A O 1
ATOM 753 N N . PRO A 1 99 ? 5.681 -1.002 -7.929 1.00 97.06 99 PRO A N 1
ATOM 754 C CA . PRO A 1 99 ? 5.340 -2.111 -7.054 1.00 97.06 99 PRO A CA 1
ATOM 755 C C . PRO A 1 99 ? 3.853 -2.101 -6.693 1.00 97.06 99 PRO A C 1
ATOM 757 O O . PRO A 1 99 ? 3.193 -1.058 -6.718 1.00 97.06 99 PRO A O 1
ATOM 760 N N . ALA A 1 100 ? 3.339 -3.272 -6.329 1.00 98.00 100 ALA A N 1
ATOM 761 C CA . ALA A 1 100 ? 2.035 -3.401 -5.696 1.00 98.00 100 ALA A CA 1
ATOM 762 C C . ALA A 1 100 ? 2.176 -3.334 -4.170 1.00 98.00 100 ALA A C 1
ATOM 764 O O . ALA A 1 100 ? 3.236 -3.624 -3.615 1.00 98.00 100 ALA A O 1
ATOM 765 N N . TYR A 1 101 ? 1.098 -2.969 -3.482 1.00 98.19 101 TYR A N 1
ATOM 766 C CA . TYR A 1 101 ? 1.068 -2.854 -2.027 1.00 98.19 101 TYR A CA 1
ATOM 767 C C . TYR A 1 101 ? -0.103 -3.643 -1.470 1.00 98.19 101 TYR A C 1
ATOM 769 O O . TYR A 1 101 ? -1.250 -3.414 -1.859 1.00 98.19 101 TYR A O 1
ATOM 777 N N . VAL A 1 102 ? 0.176 -4.549 -0.539 1.00 97.38 102 VAL A N 1
ATOM 778 C CA . VAL A 1 102 ? -0.814 -5.441 0.072 1.00 97.38 102 VAL A CA 1
ATOM 779 C C . VAL A 1 102 ? -0.850 -5.212 1.575 1.00 97.38 102 VAL A C 1
ATOM 781 O O . VAL A 1 102 ? 0.185 -5.178 2.230 1.00 97.38 102 VAL A O 1
ATOM 784 N N . ASP A 1 103 ? -2.046 -5.071 2.138 1.00 96.25 103 ASP A N 1
ATOM 785 C CA . ASP A 1 103 ? -2.235 -5.065 3.587 1.00 96.25 103 ASP A CA 1
ATOM 786 C C . ASP A 1 103 ? -2.145 -6.502 4.098 1.00 96.25 103 ASP A C 1
ATOM 788 O O . ASP A 1 103 ? -3.058 -7.300 3.882 1.00 96.25 103 ASP A O 1
ATOM 792 N N . GLU A 1 104 ? -1.067 -6.838 4.799 1.00 95.31 104 GLU A N 1
ATOM 793 C CA . GLU A 1 104 ? -0.817 -8.191 5.299 1.00 95.31 104 GLU A CA 1
ATOM 794 C C . GLU A 1 104 ? -1.884 -8.656 6.297 1.00 95.31 104 GLU A C 1
ATOM 796 O O . GLU A 1 104 ? -2.092 -9.856 6.461 1.00 95.31 104 GLU A O 1
ATOM 801 N N . LEU A 1 105 ? -2.579 -7.728 6.968 1.00 92.00 105 LEU A N 1
ATOM 802 C CA . LEU A 1 105 ? -3.630 -8.088 7.922 1.00 92.00 105 LEU A CA 1
ATOM 803 C C . LEU A 1 105 ? -4.882 -8.620 7.225 1.00 92.00 105 LEU A C 1
ATOM 805 O O . LEU A 1 105 ? -5.619 -9.418 7.803 1.00 92.00 105 LEU A O 1
ATOM 809 N N . THR A 1 106 ? -5.156 -8.149 6.008 1.00 91.38 106 THR A N 1
ATOM 810 C CA . THR A 1 106 ? -6.393 -8.469 5.282 1.00 91.38 106 THR A CA 1
ATOM 811 C C . THR A 1 106 ? -6.157 -9.244 3.989 1.00 91.38 106 THR A C 1
ATOM 813 O O . THR A 1 106 ? -7.116 -9.758 3.417 1.00 91.38 106 THR A O 1
ATOM 816 N N . GLY A 1 107 ? -4.910 -9.310 3.517 1.00 93.25 107 GLY A N 1
ATOM 817 C CA . GLY A 1 107 ? -4.529 -9.849 2.212 1.00 93.25 107 GLY A CA 1
ATOM 818 C C . GLY A 1 107 ? -5.010 -9.003 1.031 1.00 93.25 107 GLY A C 1
ATOM 819 O O . GLY A 1 107 ? -4.911 -9.439 -0.111 1.00 93.25 107 GLY A O 1
ATOM 820 N N . LYS A 1 108 ? -5.574 -7.814 1.277 1.00 94.19 108 LYS A N 1
ATOM 821 C CA . LYS A 1 108 ? -6.138 -6.967 0.223 1.00 94.19 108 LYS A CA 1
ATOM 822 C C . LYS A 1 108 ? -5.077 -6.064 -0.379 1.00 94.19 108 LYS A C 1
ATOM 824 O O . LYS A 1 108 ? -4.260 -5.488 0.336 1.00 94.19 108 LYS A O 1
ATOM 829 N N . VAL A 1 109 ? -5.170 -5.874 -1.690 1.00 96.81 109 VAL A N 1
ATOM 830 C CA . VAL A 1 109 ? -4.397 -4.859 -2.405 1.00 96.81 109 VAL A CA 1
ATOM 831 C C . VAL A 1 109 ? -4.828 -3.472 -1.921 1.00 96.81 109 VAL A C 1
ATOM 833 O O . VAL A 1 109 ? -5.995 -3.096 -2.027 1.00 96.81 109 VAL A O 1
ATOM 836 N N . VAL A 1 110 ? -3.872 -2.733 -1.366 1.00 97.12 110 VAL A N 1
ATOM 837 C CA . VAL A 1 110 ? -3.986 -1.320 -0.986 1.00 97.12 110 VAL A CA 1
ATOM 838 C C . VAL A 1 110 ? -3.800 -0.442 -2.219 1.00 97.12 110 VAL A C 1
ATOM 840 O O . VAL A 1 110 ? -4.575 0.486 -2.437 1.00 97.12 110 VAL A O 1
ATOM 843 N N . LEU A 1 111 ? -2.794 -0.765 -3.035 1.00 97.94 111 LEU A N 1
ATOM 844 C CA . LEU A 1 111 ? -2.498 -0.107 -4.303 1.00 97.94 111 LEU A CA 1
ATOM 845 C C . LEU A 1 111 ? -1.983 -1.151 -5.295 1.00 97.94 111 LEU A C 1
ATOM 847 O O . LEU A 1 111 ? -1.042 -1.882 -4.989 1.00 97.94 111 LEU A O 1
ATOM 851 N N . ALA A 1 112 ? -2.611 -1.231 -6.466 1.00 97.44 112 ALA A N 1
ATOM 852 C CA . ALA A 1 112 ? -2.178 -2.147 -7.513 1.00 97.44 112 ALA A CA 1
ATOM 853 C C . ALA A 1 112 ? -0.865 -1.663 -8.140 1.00 97.44 112 ALA A C 1
ATOM 855 O O . ALA A 1 112 ? -0.698 -0.469 -8.398 1.00 97.44 112 ALA A O 1
ATOM 856 N N . GLY A 1 113 ? 0.046 -2.598 -8.400 1.00 97.25 113 GLY A N 1
ATOM 857 C CA . GLY A 1 113 ? 1.294 -2.309 -9.098 1.00 97.25 113 GLY A CA 1
ATOM 858 C C . GLY A 1 113 ? 1.079 -2.174 -10.599 1.00 97.25 113 GLY A C 1
ATOM 859 O O . GLY A 1 113 ? 0.050 -2.590 -11.136 1.00 97.25 113 GLY A O 1
ATOM 860 N N . HIS A 1 114 ? 2.054 -1.600 -11.295 1.00 96.81 114 HIS A N 1
ATOM 861 C CA . HIS A 1 114 ? 2.007 -1.426 -12.744 1.00 96.81 114 HIS A CA 1
ATOM 862 C C . HIS A 1 114 ? 3.107 -2.241 -13.409 1.00 96.81 114 HIS A C 1
ATOM 864 O O . HIS A 1 114 ? 4.273 -2.151 -13.018 1.00 96.81 114 HIS A O 1
ATOM 870 N N . LEU A 1 115 ? 2.734 -2.981 -14.447 1.00 95.56 115 LEU A N 1
ATOM 871 C CA . LEU A 1 115 ? 3.655 -3.763 -15.261 1.00 95.56 115 LEU A CA 1
ATOM 872 C C . LEU A 1 115 ? 3.693 -3.234 -16.691 1.00 95.56 115 LEU A C 1
ATOM 874 O O . LEU A 1 115 ? 2.667 -2.846 -17.258 1.00 95.56 115 LEU A O 1
ATOM 878 N N . ARG A 1 116 ? 4.872 -3.318 -17.300 1.00 94.75 116 ARG A N 1
ATOM 879 C CA . ARG A 1 116 ? 5.072 -3.192 -18.741 1.00 94.75 116 ARG A CA 1
ATOM 880 C C . ARG A 1 116 ? 5.404 -4.552 -19.331 1.00 94.75 116 ARG A C 1
ATOM 882 O O . ARG A 1 116 ? 6.215 -5.289 -18.777 1.00 94.75 116 ARG A O 1
ATOM 889 N N . ARG A 1 117 ? 4.805 -4.880 -20.474 1.00 94.44 117 ARG A N 1
ATOM 890 C CA . ARG A 1 117 ? 5.232 -6.030 -21.275 1.00 94.44 117 ARG A CA 1
ATOM 891 C C . ARG A 1 117 ? 6.523 -5.704 -22.005 1.00 94.44 117 ARG A C 1
ATOM 893 O O . ARG A 1 117 ? 6.630 -4.664 -22.657 1.00 94.44 117 ARG A O 1
ATOM 900 N N . VAL A 1 118 ? 7.474 -6.621 -21.926 1.00 93.50 118 VAL A N 1
ATOM 901 C CA . VAL A 1 118 ? 8.758 -6.527 -22.610 1.00 93.50 118 VAL A CA 1
ATOM 902 C C . VAL A 1 118 ? 9.058 -7.822 -23.351 1.00 93.50 118 VAL A C 1
ATOM 904 O O . VAL A 1 118 ? 8.640 -8.918 -22.971 1.00 93.50 118 VAL A O 1
ATOM 907 N N . SER A 1 119 ? 9.799 -7.698 -24.448 1.00 89.38 119 SER A N 1
ATOM 908 C CA . SER A 1 119 ? 10.343 -8.860 -25.145 1.00 89.38 119 SER A CA 1
ATOM 909 C C . SER A 1 119 ? 11.395 -9.541 -24.267 1.00 89.38 119 SER A C 1
ATOM 911 O O . SER A 1 119 ? 12.281 -8.861 -23.756 1.00 89.38 119 SER A O 1
ATOM 913 N N . ALA A 1 120 ? 11.375 -10.873 -24.176 1.00 75.00 120 ALA A N 1
ATOM 914 C CA . ALA A 1 120 ? 12.280 -11.656 -23.320 1.00 75.00 120 ALA A CA 1
ATOM 915 C C . ALA A 1 120 ? 13.787 -11.395 -23.553 1.00 75.00 120 ALA A C 1
ATOM 917 O O . ALA A 1 120 ? 14.606 -11.650 -22.678 1.00 75.00 120 ALA A O 1
ATOM 918 N N . ARG A 1 121 ? 14.173 -10.848 -24.717 1.00 65.75 121 ARG A N 1
ATOM 919 C CA . ARG A 1 121 ? 15.560 -10.428 -24.999 1.00 65.75 121 ARG A CA 1
ATOM 920 C C . ARG A 1 121 ? 16.000 -9.158 -24.261 1.00 65.75 121 ARG A C 1
ATOM 922 O O . ARG A 1 121 ? 17.195 -8.981 -24.080 1.00 65.75 121 ARG A O 1
ATOM 929 N N . ASN A 1 122 ? 15.070 -8.294 -23.855 1.00 59.97 122 ASN A N 1
ATOM 930 C CA . ASN A 1 122 ? 15.371 -7.048 -23.141 1.00 59.97 122 ASN A CA 1
ATOM 931 C C . ASN A 1 122 ? 15.410 -7.230 -21.617 1.00 59.97 122 ASN A C 1
ATOM 933 O O . ASN A 1 122 ? 16.048 -6.439 -20.935 1.00 59.97 122 ASN A O 1
ATOM 937 N N . SER A 1 123 ? 14.764 -8.269 -21.082 1.00 55.12 123 SER A N 1
ATOM 938 C CA . SER A 1 123 ? 14.745 -8.560 -19.641 1.00 55.12 123 SER A CA 1
ATOM 939 C C . SER A 1 123 ? 16.107 -9.003 -19.087 1.00 55.12 123 SER A C 1
ATOM 941 O O . SER A 1 123 ? 16.316 -8.938 -17.885 1.00 55.12 123 SER A O 1
ATOM 943 N N . ALA A 1 124 ? 17.034 -9.432 -19.950 1.00 51.28 124 ALA A N 1
ATOM 944 C CA . ALA A 1 124 ? 18.366 -9.917 -19.575 1.00 51.28 124 ALA A CA 1
ATOM 945 C C . ALA A 1 124 ? 19.459 -8.825 -19.553 1.00 51.28 124 ALA A C 1
ATOM 947 O O . ALA A 1 124 ? 20.625 -9.148 -19.378 1.00 51.28 124 ALA A O 1
ATOM 948 N N . VAL A 1 125 ? 19.112 -7.549 -19.770 1.00 50.97 125 VAL A N 1
ATOM 949 C CA . VAL A 1 125 ? 20.090 -6.443 -19.918 1.00 50.97 125 VAL A CA 1
ATOM 950 C C . VAL A 1 125 ? 20.186 -5.571 -18.647 1.00 50.97 125 VAL A C 1
ATOM 952 O O . VAL A 1 125 ? 20.810 -4.520 -18.658 1.00 50.97 125 VAL A O 1
ATOM 955 N N . GLY A 1 126 ? 19.567 -5.988 -17.535 1.00 48.31 126 GLY A N 1
ATOM 956 C CA . GLY A 1 126 ? 19.581 -5.255 -16.256 1.00 48.31 126 GLY A CA 1
ATOM 957 C C . GLY A 1 126 ? 20.655 -5.686 -15.246 1.00 48.31 126 GLY A C 1
ATOM 958 O O . GLY A 1 126 ? 20.753 -5.076 -14.187 1.00 48.31 126 GLY A O 1
ATOM 959 N N . GLU A 1 127 ? 21.444 -6.720 -15.547 1.00 42.72 127 GLU A N 1
ATOM 960 C CA . GLU A 1 127 ? 22.537 -7.214 -14.699 1.00 42.72 127 GLU A CA 1
ATOM 961 C C . GLU A 1 127 ? 23.875 -7.014 -15.421 1.00 42.72 127 GLU A C 1
ATOM 963 O O . GLU A 1 127 ? 24.384 -7.960 -16.002 1.00 42.72 127 GLU A O 1
ATOM 968 N N . GLU A 1 128 ? 24.411 -5.792 -15.455 1.00 38.28 128 GLU A N 1
ATOM 969 C CA . GLU A 1 128 ? 25.850 -5.514 -15.646 1.00 38.28 128 GLU A CA 1
ATOM 970 C C . GLU A 1 128 ? 26.103 -3.993 -15.581 1.00 38.28 128 GLU A C 1
ATOM 972 O O . GLU A 1 128 ? 25.953 -3.295 -16.582 1.00 38.28 128 GLU A O 1
ATOM 977 N N . GLU A 1 129 ? 26.489 -3.485 -14.400 1.00 33.62 129 GLU A N 1
ATOM 978 C CA . GLU A 1 129 ? 27.620 -2.544 -14.244 1.00 33.62 129 GLU A CA 1
ATOM 979 C C . GLU A 1 129 ? 28.187 -2.566 -12.813 1.00 33.62 129 GLU A C 1
ATOM 981 O O . GLU A 1 129 ? 27.397 -2.451 -11.847 1.00 33.62 129 GLU A O 1
#